Protein AF-A0A3D0RFM0-F1 (afdb_monomer_lite)

Sequence (158 aa):
MREQDFVAGQDFLLAVKKQWTTHMYPALKDQYADAGPEDDVATIAAHMDTNTDYRLFAWFERHLQKMKYSGSYGLAPYHRERQDALVDALLEPLTPDALQLDEQFEQPAYYTSVDIHQHPGGVWSEPVSGLIYERGARTTTPLLNKSHRDLHDRFTDS

Structure (mmCIF, N/CA/C/O backbone):
data_AF-A0A3D0RFM0-F1
#
_entry.id   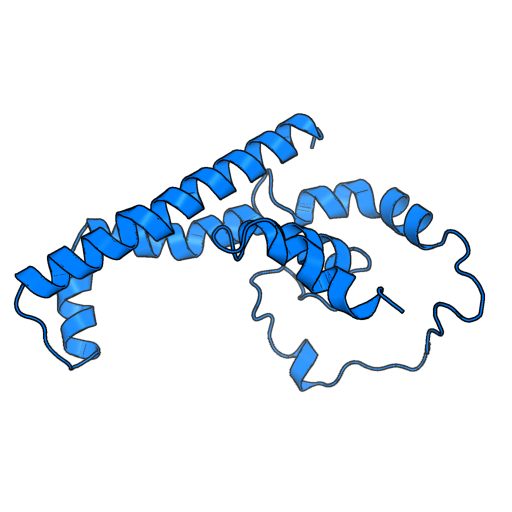AF-A0A3D0RFM0-F1
#
loop_
_atom_site.group_PDB
_atom_site.id
_atom_site.type_symbol
_atom_site.label_atom_id
_atom_site.label_alt_id
_atom_site.label_comp_id
_atom_site.label_asym_id
_atom_site.label_entity_id
_atom_site.label_seq_id
_atom_site.pdbx_PDB_ins_code
_atom_site.Cartn_x
_atom_site.Cartn_y
_atom_site.Cartn_z
_atom_site.occupancy
_atom_site.B_iso_or_equiv
_atom_site.auth_seq_id
_atom_site.auth_comp_id
_atom_site.auth_asym_id
_atom_site.auth_atom_id
_atom_site.pdbx_PDB_model_num
ATOM 1 N N . MET A 1 1 ? -17.634 8.369 4.207 1.00 92.31 1 MET A N 1
ATOM 2 C CA . MET A 1 1 ? -17.592 7.496 3.005 1.00 92.31 1 MET A CA 1
ATOM 3 C C . MET A 1 1 ? -18.639 6.386 3.102 1.00 92.31 1 MET A C 1
ATOM 5 O O . MET A 1 1 ? -18.759 5.799 4.172 1.00 92.31 1 MET A O 1
ATOM 9 N N . ARG A 1 2 ? -19.399 6.065 2.040 1.00 94.88 2 ARG A N 1
ATOM 10 C CA . ARG A 1 2 ? -20.285 4.877 2.054 1.00 94.88 2 ARG A CA 1
ATOM 11 C C . ARG A 1 2 ? -19.463 3.610 1.829 1.00 94.88 2 ARG A C 1
ATOM 13 O O . ARG A 1 2 ? -18.491 3.640 1.079 1.00 94.88 2 ARG A O 1
ATOM 20 N N . GLU A 1 3 ? -19.878 2.496 2.424 1.00 93.88 3 GLU A N 1
ATOM 21 C CA . GLU A 1 3 ? -19.147 1.226 2.314 1.00 93.88 3 GLU A CA 1
ATOM 22 C C . GLU A 1 3 ? -19.014 0.742 0.865 1.00 93.88 3 GLU A C 1
ATOM 24 O O . GLU A 1 3 ? -17.930 0.360 0.439 1.00 93.88 3 GLU A O 1
ATOM 29 N N . GLN A 1 4 ? -20.074 0.857 0.067 1.00 95.38 4 GLN A N 1
ATOM 30 C CA . GLN A 1 4 ? -20.033 0.501 -1.353 1.00 95.38 4 GLN A CA 1
ATOM 31 C C . GLN A 1 4 ? -19.001 1.313 -2.158 1.00 95.38 4 GLN A C 1
ATOM 33 O O . GLN A 1 4 ? -18.348 0.764 -3.040 1.00 95.38 4 GLN A O 1
ATOM 38 N N . ASP A 1 5 ? -18.822 2.602 -1.839 1.00 95.31 5 ASP A N 1
ATOM 39 C CA . ASP A 1 5 ? -17.874 3.465 -2.552 1.00 95.31 5 ASP A CA 1
ATOM 40 C C . ASP A 1 5 ? -16.436 3.083 -2.183 1.00 95.31 5 ASP A C 1
ATOM 42 O O . ASP A 1 5 ? -15.550 3.041 -3.035 1.00 95.31 5 ASP A O 1
ATOM 46 N N . PHE A 1 6 ? -16.218 2.743 -0.909 1.00 94.56 6 PHE A N 1
ATOM 47 C CA . PHE A 1 6 ? -14.952 2.206 -0.431 1.00 94.56 6 PHE A CA 1
ATOM 48 C C . PHE A 1 6 ? -14.598 0.884 -1.116 1.00 94.56 6 PHE A C 1
ATOM 50 O O . PHE A 1 6 ? -13.498 0.752 -1.648 1.00 94.56 6 PHE A O 1
ATOM 57 N N . VAL A 1 7 ? -15.526 -0.080 -1.130 1.00 92.25 7 VAL A N 1
ATOM 58 C CA . VAL A 1 7 ? -15.321 -1.394 -1.758 1.00 92.25 7 VAL A CA 1
ATOM 59 C C . VAL A 1 7 ? -14.989 -1.230 -3.238 1.00 92.25 7 VAL A C 1
ATOM 61 O O . VAL A 1 7 ? -13.956 -1.727 -3.679 1.00 92.25 7 VAL A O 1
ATOM 64 N N . ALA A 1 8 ? -15.778 -0.444 -3.975 1.00 93.69 8 ALA A N 1
ATOM 65 C CA . ALA A 1 8 ? -15.509 -0.165 -5.383 1.00 93.69 8 ALA A CA 1
ATOM 66 C C . ALA A 1 8 ? -14.128 0.485 -5.599 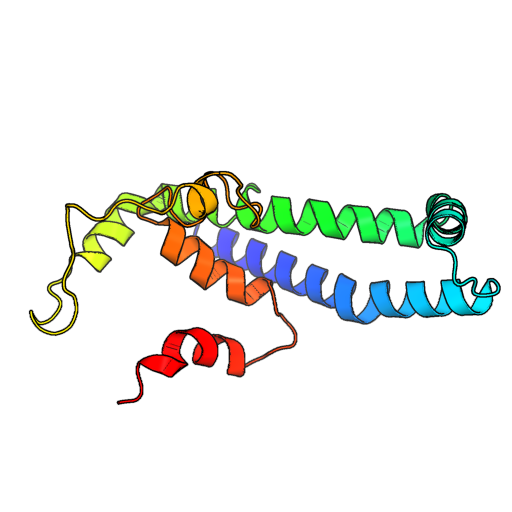1.00 93.69 8 ALA A C 1
ATOM 68 O O . ALA A 1 8 ? -13.405 0.118 -6.526 1.00 93.69 8 ALA A O 1
ATOM 69 N N . GLY A 1 9 ? -13.730 1.419 -4.727 1.00 93.19 9 GLY A N 1
ATOM 70 C CA . GLY A 1 9 ? -12.407 2.043 -4.772 1.00 93.19 9 GLY A CA 1
ATOM 71 C C . GLY A 1 9 ? -11.263 1.053 -4.530 1.00 93.19 9 GLY A C 1
ATOM 72 O O . GLY A 1 9 ? -10.258 1.083 -5.244 1.00 93.19 9 GLY A O 1
ATOM 73 N N . GLN A 1 10 ? -11.412 0.146 -3.562 1.00 91.25 10 GLN A N 1
ATOM 74 C CA . GLN A 1 10 ? -10.410 -0.883 -3.268 1.00 91.25 10 GLN A CA 1
ATOM 75 C C . GLN A 1 10 ? -10.324 -1.941 -4.379 1.00 91.25 10 GLN A C 1
ATOM 77 O O . GLN A 1 10 ? -9.218 -2.340 -4.750 1.00 91.25 10 GLN A O 1
ATOM 82 N N . ASP A 1 11 ? -11.455 -2.341 -4.961 1.00 91.31 11 ASP A N 1
ATOM 83 C CA . ASP A 1 11 ? -11.500 -3.276 -6.091 1.00 91.31 11 ASP A CA 1
ATOM 84 C C . ASP A 1 11 ? -10.835 -2.682 -7.336 1.00 91.31 11 ASP A C 1
ATOM 86 O O . ASP A 1 11 ? -10.038 -3.351 -8.001 1.00 91.31 11 ASP A O 1
ATOM 90 N N . PHE A 1 12 ? -11.086 -1.399 -7.615 1.00 93.06 12 PHE A N 1
ATOM 91 C CA . PHE A 1 12 ? -10.391 -0.668 -8.671 1.00 93.06 12 PHE A CA 1
ATOM 92 C C . PHE A 1 12 ? -8.874 -0.656 -8.439 1.00 93.06 12 PHE A C 1
ATOM 94 O O . PHE A 1 12 ? -8.110 -1.018 -9.335 1.00 93.06 12 PHE A O 1
ATOM 101 N N . LEU A 1 13 ? -8.419 -0.307 -7.230 1.00 91.81 13 LEU A N 1
ATOM 102 C CA . LEU A 1 13 ? -6.990 -0.304 -6.894 1.00 91.81 13 LEU A CA 1
ATOM 103 C C . LEU A 1 13 ? -6.353 -1.686 -7.055 1.00 91.81 13 LEU A C 1
ATOM 105 O O . LEU A 1 13 ? -5.240 -1.794 -7.574 1.00 91.81 13 LEU A O 1
ATOM 109 N N . LEU A 1 14 ? -7.057 -2.745 -6.650 1.00 89.44 14 LEU A N 1
ATOM 110 C CA . LEU A 1 14 ? -6.602 -4.119 -6.824 1.00 89.44 14 LEU A CA 1
ATOM 111 C C . LEU A 1 14 ? -6.473 -4.488 -8.308 1.00 89.44 14 LEU A C 1
ATOM 113 O O . LEU A 1 14 ? -5.472 -5.091 -8.700 1.00 89.44 14 LEU A O 1
ATOM 117 N N . ALA A 1 15 ? -7.453 -4.119 -9.135 1.00 91.38 15 ALA A N 1
ATOM 118 C CA . ALA A 1 15 ? -7.424 -4.367 -10.574 1.00 91.38 15 ALA A CA 1
ATOM 119 C C . ALA A 1 15 ? -6.255 -3.637 -11.254 1.00 91.38 15 ALA A C 1
ATOM 121 O O . ALA A 1 15 ? -5.488 -4.259 -11.993 1.00 91.38 15 ALA A O 1
ATOM 122 N N . VAL A 1 16 ? -6.054 -2.350 -10.945 1.00 92.75 16 VAL A N 1
ATOM 123 C CA . VAL A 1 16 ? -4.927 -1.577 -11.491 1.00 92.75 16 VAL A CA 1
ATOM 124 C C . VAL A 1 16 ? -3.595 -2.150 -11.016 1.00 92.75 16 VAL A C 1
ATOM 126 O O . VAL A 1 16 ? -2.674 -2.291 -11.814 1.00 92.75 16 VAL A O 1
ATOM 129 N N . LYS A 1 17 ? -3.485 -2.562 -9.748 1.00 90.31 17 LYS A N 1
ATOM 130 C CA . LYS A 1 17 ? -2.256 -3.182 -9.245 1.00 90.31 17 LYS A CA 1
ATOM 131 C C . LYS A 1 17 ? -1.942 -4.510 -9.934 1.00 90.31 17 LYS A C 1
ATOM 133 O O . LYS A 1 17 ? -0.774 -4.777 -10.213 1.00 90.31 17 LYS A O 1
ATOM 138 N N . LYS A 1 18 ? -2.957 -5.333 -10.224 1.00 90.00 18 LYS A N 1
ATOM 139 C CA . LYS A 1 18 ? -2.783 -6.552 -11.029 1.00 90.00 18 LYS A CA 1
ATOM 140 C C . LYS A 1 18 ? -2.233 -6.199 -12.409 1.00 90.00 18 LYS A C 1
ATOM 142 O O . LYS A 1 18 ? -1.215 -6.754 -12.796 1.00 90.00 18 LYS A O 1
ATOM 147 N N . GLN A 1 19 ? -2.814 -5.212 -13.092 1.00 91.94 19 GLN A N 1
ATOM 148 C CA . GLN A 1 19 ? -2.302 -4.747 -14.385 1.00 91.94 19 GLN A CA 1
ATOM 149 C C . GLN A 1 19 ? -0.846 -4.259 -14.302 1.00 91.94 19 GLN A C 1
ATOM 151 O O . GLN A 1 19 ? -0.005 -4.669 -15.104 1.00 91.94 19 GLN A O 1
ATOM 156 N N . TRP A 1 20 ? -0.544 -3.426 -13.306 1.00 93.00 20 TRP A N 1
ATOM 157 C CA . TRP A 1 20 ? 0.788 -2.879 -13.052 1.00 93.00 20 TRP A CA 1
ATOM 158 C C . TRP A 1 20 ? 1.831 -3.983 -12.828 1.00 93.00 20 TRP A C 1
ATOM 160 O O . TRP A 1 20 ? 2.902 -3.957 -13.431 1.00 93.00 20 TRP A O 1
ATOM 170 N N . THR A 1 21 ? 1.505 -5.005 -12.029 1.00 89.31 21 THR A N 1
ATOM 171 C CA . THR A 1 21 ? 2.471 -6.055 -11.676 1.00 89.31 21 THR A CA 1
ATOM 172 C C . THR A 1 21 ? 2.576 -7.182 -12.705 1.00 89.31 21 THR A C 1
ATOM 174 O O . THR A 1 21 ? 3.668 -7.717 -12.867 1.00 89.31 21 THR A O 1
ATOM 177 N N . THR A 1 22 ? 1.487 -7.569 -13.384 1.00 90.25 22 THR A N 1
ATOM 178 C CA . THR A 1 22 ? 1.487 -8.744 -14.280 1.00 90.25 22 THR A CA 1
ATOM 179 C C . THR A 1 22 ? 1.621 -8.406 -15.756 1.00 90.25 22 THR A C 1
ATOM 181 O O . THR A 1 22 ? 1.886 -9.310 -16.538 1.00 90.25 22 THR A O 1
ATOM 184 N N . HIS A 1 23 ? 1.420 -7.147 -16.154 1.00 92.94 23 HIS A N 1
ATOM 185 C CA . HIS A 1 23 ? 1.522 -6.740 -17.559 1.00 92.94 23 HIS A CA 1
ATOM 186 C C . HIS A 1 23 ? 2.554 -5.633 -17.749 1.00 92.94 23 HIS A C 1
ATOM 188 O O . HIS A 1 23 ? 3.467 -5.794 -18.551 1.00 92.94 23 HIS A O 1
ATOM 194 N N . MET A 1 24 ? 2.454 -4.539 -16.985 1.00 94.38 24 MET A N 1
ATOM 195 C CA . MET A 1 24 ? 3.365 -3.403 -17.174 1.00 94.38 24 MET A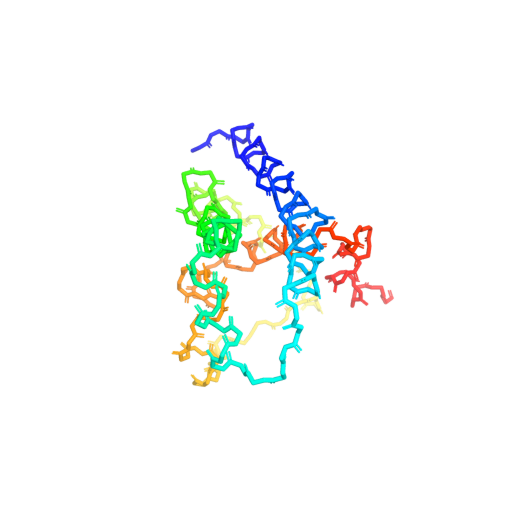 CA 1
ATOM 196 C C . MET A 1 24 ? 4.805 -3.755 -16.794 1.00 94.38 24 MET A C 1
ATOM 198 O O . MET A 1 24 ? 5.718 -3.470 -17.560 1.00 94.38 24 MET A O 1
ATOM 202 N N . TYR A 1 25 ? 5.015 -4.402 -15.641 1.00 92.50 25 TYR A N 1
ATOM 203 C CA . TYR A 1 25 ? 6.364 -4.783 -15.219 1.00 92.50 25 TYR A CA 1
ATOM 204 C C . TYR A 1 25 ? 7.052 -5.764 -16.190 1.00 92.50 25 TYR A C 1
ATOM 206 O O . TYR A 1 25 ? 8.174 -5.472 -16.598 1.00 92.50 25 TYR A O 1
ATOM 214 N N . PRO A 1 26 ? 6.424 -6.879 -16.627 1.00 94.50 26 PRO A N 1
ATOM 215 C CA . PRO A 1 26 ? 7.020 -7.736 -17.653 1.00 94.50 26 PRO A CA 1
ATOM 216 C C . PRO A 1 26 ? 7.316 -7.006 -18.966 1.00 94.50 26 PRO A C 1
ATOM 218 O O . PRO A 1 26 ? 8.424 -7.131 -19.470 1.00 94.50 26 PRO A O 1
ATOM 221 N N . ALA A 1 27 ? 6.395 -6.172 -19.463 1.00 94.19 27 ALA A N 1
ATOM 222 C CA . ALA A 1 27 ? 6.622 -5.413 -20.693 1.00 94.19 27 ALA A CA 1
ATOM 223 C C . ALA A 1 27 ? 7.837 -4.475 -20.588 1.00 94.19 27 ALA A C 1
ATOM 225 O O . ALA A 1 27 ? 8.605 -4.354 -21.538 1.00 94.19 27 ALA A O 1
ATOM 226 N N . LEU A 1 28 ? 8.059 -3.854 -19.424 1.00 92.62 28 LEU A N 1
ATOM 227 C CA . LEU A 1 28 ? 9.259 -3.049 -19.186 1.00 92.62 28 LEU A CA 1
ATOM 228 C C . LEU A 1 28 ? 10.539 -3.875 -19.174 1.00 92.62 28 LEU A C 1
ATOM 230 O O . LEU A 1 28 ? 11.568 -3.402 -19.651 1.00 92.62 28 LEU A O 1
ATOM 234 N N . LYS A 1 29 ? 10.489 -5.099 -18.640 1.00 90.88 29 LYS A N 1
ATOM 235 C CA . LYS A 1 29 ? 11.635 -6.009 -18.696 1.00 90.88 29 LYS A CA 1
ATOM 236 C C . LYS A 1 29 ? 11.971 -6.392 -20.133 1.00 90.88 29 LYS A C 1
ATOM 238 O O . LYS A 1 29 ? 13.150 -6.424 -20.466 1.00 90.88 29 LYS A O 1
ATOM 243 N N . ASP A 1 30 ? 10.959 -6.652 -20.954 1.00 93.31 30 ASP A N 1
ATOM 244 C CA . ASP A 1 30 ? 11.147 -7.003 -22.363 1.00 93.31 30 ASP A CA 1
ATOM 245 C C . ASP A 1 30 ? 11.737 -5.816 -23.140 1.00 93.31 30 ASP A C 1
ATOM 247 O O . ASP A 1 30 ? 12.755 -5.964 -23.808 1.00 93.31 30 ASP A O 1
ATOM 251 N N . GLN A 1 31 ? 11.193 -4.607 -22.950 1.00 89.81 31 GLN A N 1
ATOM 252 C CA . GLN A 1 31 ? 11.746 -3.381 -23.546 1.00 89.81 31 GLN A CA 1
ATOM 253 C C . GLN A 1 31 ? 13.199 -3.134 -23.142 1.00 89.81 31 GLN A C 1
ATOM 255 O O . GLN A 1 31 ? 14.015 -2.735 -23.967 1.00 89.81 31 GLN A O 1
ATOM 260 N N . TYR A 1 32 ? 13.522 -3.364 -21.869 1.00 88.38 32 TYR A N 1
ATOM 261 C CA . TYR A 1 32 ? 14.884 -3.230 -21.377 1.00 88.38 32 TYR A CA 1
ATOM 262 C C . TYR A 1 32 ? 15.828 -4.266 -22.009 1.00 88.38 32 TYR A C 1
ATOM 264 O O . TYR A 1 32 ? 16.940 -3.926 -22.409 1.00 88.38 32 TYR A O 1
ATOM 272 N N . ALA A 1 33 ? 15.379 -5.516 -22.143 1.00 89.25 33 ALA A N 1
ATOM 273 C CA . ALA A 1 33 ? 16.151 -6.576 -22.784 1.00 89.25 33 ALA A CA 1
ATOM 274 C C . ALA A 1 33 ? 16.397 -6.299 -24.280 1.00 89.25 33 ALA A C 1
ATOM 276 O O . ALA A 1 33 ? 17.492 -6.558 -24.777 1.00 89.25 33 ALA A O 1
ATOM 277 N N . ASP A 1 34 ? 15.417 -5.730 -24.984 1.00 88.38 34 ASP A N 1
ATOM 278 C CA . ASP A 1 34 ? 15.539 -5.383 -26.405 1.00 88.38 34 ASP A CA 1
ATOM 279 C C . ASP A 1 34 ? 16.478 -4.190 -26.651 1.00 88.38 34 ASP A C 1
ATOM 281 O O . ASP A 1 34 ? 17.074 -4.071 -27.723 1.00 88.38 34 ASP A O 1
ATOM 285 N N . ALA A 1 35 ? 16.640 -3.311 -25.660 1.00 81.56 35 ALA A N 1
ATOM 286 C CA . ALA A 1 35 ? 17.433 -2.091 -25.784 1.00 81.56 35 ALA A CA 1
ATOM 287 C C . ALA A 1 35 ? 18.949 -2.295 -25.579 1.00 81.56 35 ALA A C 1
ATOM 289 O O . ALA A 1 35 ? 19.707 -1.327 -25.633 1.00 81.56 35 ALA A O 1
ATOM 290 N N . GLY A 1 36 ? 19.394 -3.542 -25.382 1.00 82.25 36 GLY A N 1
ATOM 291 C CA . GLY A 1 36 ? 20.781 -3.879 -25.064 1.00 82.25 36 GLY A CA 1
ATOM 292 C C . GLY A 1 36 ? 21.030 -3.764 -23.558 1.00 82.25 36 GLY A C 1
ATOM 293 O O . GLY A 1 36 ? 21.386 -2.686 -23.090 1.00 82.25 36 GLY A O 1
ATOM 294 N N . PRO A 1 37 ? 20.822 -4.842 -22.784 1.00 77.38 37 PRO A N 1
ATOM 295 C CA . PRO A 1 37 ? 20.857 -4.775 -21.332 1.00 77.38 37 PRO A CA 1
ATOM 296 C C . PRO A 1 37 ? 22.277 -4.502 -20.832 1.00 77.38 37 PRO A C 1
ATOM 298 O O . PRO A 1 37 ? 23.242 -5.139 -21.252 1.00 77.38 37 PRO A O 1
ATOM 301 N N . GLU A 1 38 ? 22.375 -3.575 -19.892 1.00 82.50 38 GLU A N 1
ATOM 302 C CA . GLU A 1 38 ? 23.567 -3.262 -19.116 1.00 82.50 38 GLU A CA 1
ATOM 303 C C . GLU A 1 38 ? 23.417 -3.751 -17.662 1.00 82.50 38 GLU A C 1
ATOM 305 O O . GLU A 1 38 ? 22.315 -4.016 -17.185 1.00 82.50 38 GLU A O 1
ATOM 310 N N . ASP A 1 39 ? 24.520 -3.872 -16.927 1.00 84.19 39 ASP A N 1
ATOM 311 C CA . ASP A 1 39 ? 24.477 -4.279 -15.511 1.00 84.19 39 ASP A CA 1
ATOM 312 C C . ASP A 1 39 ? 24.651 -3.089 -14.549 1.00 84.19 39 ASP A C 1
ATOM 314 O O . ASP A 1 39 ? 24.470 -3.222 -13.336 1.00 84.19 39 ASP A O 1
ATOM 318 N N . ASP A 1 40 ? 24.987 -1.906 -15.072 1.00 90.75 40 ASP A N 1
ATOM 319 C CA . ASP A 1 40 ? 25.192 -0.706 -14.267 1.00 90.75 40 ASP A CA 1
ATOM 320 C C . ASP A 1 40 ? 23.873 0.023 -13.974 1.00 90.75 40 ASP A C 1
ATOM 322 O O . ASP A 1 40 ? 23.204 0.547 -14.864 1.00 90.75 40 ASP A O 1
ATOM 326 N N . VAL A 1 41 ? 23.525 0.120 -12.689 1.00 87.38 41 VAL A N 1
ATOM 327 C CA . VAL A 1 41 ? 22.268 0.727 -12.220 1.00 87.38 41 VAL A CA 1
ATOM 328 C C . VAL A 1 41 ? 22.120 2.183 -12.665 1.00 87.38 41 VAL A C 1
ATOM 330 O O . VAL A 1 41 ? 21.010 2.606 -12.993 1.00 87.38 41 VAL A O 1
ATOM 333 N N . ALA A 1 42 ? 23.205 2.962 -12.672 1.00 89.25 42 ALA A N 1
ATOM 334 C CA . ALA A 1 42 ? 23.136 4.370 -13.056 1.00 89.25 42 ALA A CA 1
ATOM 335 C C . ALA A 1 42 ? 22.807 4.521 -14.546 1.00 89.25 42 ALA A C 1
ATOM 337 O O . ALA A 1 42 ? 21.979 5.358 -14.916 1.00 89.25 42 ALA A O 1
ATOM 338 N N . THR A 1 43 ? 23.393 3.673 -15.385 1.00 85.81 43 THR A N 1
ATOM 339 C CA . THR A 1 43 ? 23.149 3.694 -16.827 1.00 85.81 43 THR A CA 1
ATOM 340 C C . THR A 1 43 ? 21.758 3.164 -17.171 1.00 85.81 43 THR A C 1
ATOM 342 O O . THR A 1 43 ? 21.048 3.791 -17.960 1.00 85.81 43 THR A O 1
ATOM 345 N N . ILE A 1 44 ? 21.289 2.121 -16.475 1.00 87.38 44 ILE A N 1
ATOM 346 C CA . ILE A 1 44 ? 19.892 1.659 -16.549 1.00 87.38 44 ILE A CA 1
ATOM 347 C C . ILE A 1 44 ? 18.929 2.799 -16.227 1.00 87.38 44 ILE A C 1
ATOM 349 O O . ILE A 1 44 ? 17.986 3.048 -16.977 1.00 87.38 44 ILE A O 1
ATOM 353 N N . ALA A 1 45 ? 19.159 3.503 -15.116 1.00 87.31 45 ALA A N 1
ATOM 354 C CA . ALA A 1 45 ? 18.294 4.594 -14.691 1.00 87.31 45 ALA A CA 1
ATOM 355 C C . ALA A 1 45 ? 18.262 5.724 -15.730 1.00 87.31 45 ALA A C 1
ATOM 357 O O . ALA A 1 45 ? 17.179 6.186 -16.081 1.00 87.31 45 ALA A O 1
ATOM 358 N N . ALA A 1 46 ? 19.420 6.129 -16.261 1.00 87.62 46 ALA A N 1
ATOM 359 C CA . ALA A 1 46 ? 19.508 7.168 -17.286 1.00 87.62 46 ALA A CA 1
ATOM 360 C C . ALA A 1 46 ? 18.786 6.775 -18.586 1.00 87.62 46 ALA A C 1
ATOM 362 O O . ALA A 1 46 ? 18.093 7.599 -19.184 1.00 87.62 46 ALA A O 1
ATOM 363 N N . HIS A 1 47 ? 18.906 5.513 -19.004 1.00 84.62 47 HIS A N 1
ATOM 364 C CA . HIS A 1 47 ? 18.215 4.987 -20.178 1.00 84.62 47 HIS A CA 1
ATOM 365 C C . HIS A 1 47 ? 16.694 4.982 -19.962 1.00 84.62 47 HIS A C 1
ATOM 367 O O . HIS A 1 47 ? 15.934 5.554 -20.751 1.00 84.62 47 HIS A O 1
ATOM 373 N N . MET A 1 48 ? 16.246 4.390 -18.855 1.00 86.94 48 MET A N 1
ATOM 374 C CA . MET A 1 48 ? 14.826 4.211 -18.562 1.00 86.94 48 MET A CA 1
ATOM 375 C C . MET A 1 48 ? 14.112 5.523 -18.221 1.00 86.94 48 MET A C 1
ATOM 377 O O . MET A 1 48 ? 12.914 5.624 -18.470 1.00 86.94 48 MET A O 1
ATOM 381 N N . ASP A 1 49 ? 14.807 6.555 -17.731 1.00 87.19 49 AS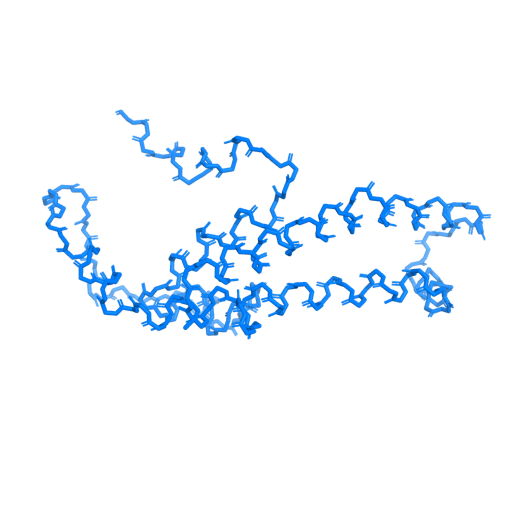P A N 1
ATOM 382 C CA . ASP A 1 49 ? 14.195 7.851 -17.391 1.00 87.19 49 ASP A CA 1
ATOM 383 C C . ASP A 1 49 ? 13.487 8.512 -18.588 1.00 87.19 49 ASP A C 1
ATOM 385 O O . ASP A 1 49 ? 12.466 9.182 -18.431 1.00 87.19 49 ASP A O 1
ATOM 389 N N . THR A 1 50 ? 13.963 8.266 -19.811 1.00 87.94 50 THR A N 1
ATOM 390 C CA . THR A 1 50 ? 13.319 8.778 -21.034 1.00 87.94 50 THR A CA 1
ATOM 391 C C . THR A 1 50 ? 12.178 7.892 -21.550 1.00 87.94 50 THR A C 1
ATOM 393 O O . THR A 1 50 ? 11.363 8.344 -22.361 1.00 87.94 50 THR A O 1
ATOM 396 N N . ASN A 1 51 ? 12.063 6.654 -21.058 1.00 91.62 51 ASN A N 1
ATOM 397 C CA . ASN A 1 51 ? 11.040 5.699 -21.468 1.00 91.62 51 ASN A CA 1
ATOM 398 C C . ASN A 1 51 ? 9.675 6.071 -20.853 1.00 91.62 51 ASN A C 1
ATOM 400 O O . ASN A 1 51 ? 9.499 6.159 -19.635 1.00 91.62 51 ASN A O 1
ATOM 404 N N . THR A 1 52 ? 8.674 6.283 -21.711 1.00 95.00 52 THR A N 1
ATOM 405 C CA . THR A 1 52 ? 7.331 6.705 -21.280 1.00 95.00 52 THR A CA 1
ATOM 406 C C . THR A 1 52 ? 6.623 5.637 -20.443 1.00 95.00 52 THR A C 1
ATOM 408 O O . THR A 1 52 ? 5.992 5.977 -19.438 1.00 95.00 52 THR A O 1
ATOM 411 N N . ASP A 1 53 ? 6.765 4.361 -20.798 1.00 94.25 53 ASP A N 1
ATOM 412 C CA . ASP A 1 53 ? 6.150 3.250 -20.070 1.00 94.25 53 ASP A CA 1
ATOM 413 C C . ASP A 1 53 ? 6.781 3.095 -18.685 1.00 94.25 53 ASP A C 1
ATOM 415 O O . ASP A 1 53 ? 6.072 2.860 -17.703 1.00 94.25 53 ASP A O 1
ATOM 419 N N . TYR A 1 54 ? 8.098 3.307 -18.576 1.00 93.88 54 TYR A N 1
ATOM 420 C CA . TYR A 1 54 ? 8.795 3.291 -17.290 1.00 93.88 54 TYR A CA 1
ATOM 421 C C . TYR A 1 54 ? 8.303 4.416 -16.382 1.00 93.88 54 TYR A C 1
ATOM 423 O O . TYR A 1 54 ? 7.951 4.185 -15.224 1.00 93.88 54 TYR A O 1
ATOM 431 N N . ARG A 1 55 ? 8.200 5.637 -16.917 1.00 94.31 55 ARG A N 1
ATOM 432 C CA . ARG A 1 55 ? 7.675 6.785 -16.166 1.00 94.31 55 ARG A CA 1
ATOM 433 C C . ARG A 1 55 ? 6.240 6.552 -15.705 1.00 94.31 55 ARG A C 1
ATOM 435 O O . ARG A 1 55 ? 5.902 6.904 -14.574 1.00 94.31 55 ARG A O 1
ATOM 442 N N . LEU A 1 56 ? 5.401 5.943 -16.545 1.00 94.94 56 LEU A N 1
ATOM 443 C CA . LEU A 1 56 ? 4.034 5.580 -16.177 1.00 94.94 56 LEU A CA 1
ATOM 444 C C . LEU A 1 56 ? 4.012 4.502 -15.081 1.00 94.94 56 LEU A C 1
ATOM 446 O O . LEU A 1 56 ? 3.260 4.622 -14.114 1.00 94.94 56 LEU A O 1
ATOM 450 N N . PHE A 1 57 ? 4.858 3.477 -15.191 1.00 94.38 57 PHE A N 1
ATOM 451 C CA . PHE A 1 57 ? 5.005 2.431 -14.179 1.00 94.38 57 PHE A CA 1
ATOM 452 C C . PHE A 1 57 ? 5.455 2.984 -12.822 1.00 94.38 57 PHE A C 1
ATOM 454 O O . PHE A 1 57 ? 4.813 2.690 -11.811 1.00 94.38 57 PHE A O 1
ATOM 461 N N . ALA A 1 58 ? 6.497 3.818 -12.794 1.00 92.75 58 ALA A N 1
ATOM 462 C CA . ALA A 1 58 ? 7.001 4.461 -11.579 1.00 92.75 58 ALA A CA 1
ATOM 463 C C . ALA A 1 58 ? 5.966 5.431 -10.982 1.00 92.75 58 ALA A C 1
ATOM 465 O O . ALA A 1 58 ? 5.792 5.524 -9.762 1.00 92.75 58 ALA A O 1
ATOM 466 N N . TRP A 1 59 ? 5.209 6.127 -11.839 1.00 94.25 59 TRP A N 1
ATOM 467 C CA . TRP A 1 59 ? 4.084 6.938 -11.389 1.00 94.25 59 TRP A CA 1
ATOM 468 C C . TRP A 1 59 ? 3.041 6.073 -10.675 1.00 94.25 59 TRP A C 1
ATOM 470 O O . TRP A 1 59 ? 2.640 6.416 -9.559 1.00 94.25 59 TRP A O 1
ATOM 480 N N . PHE A 1 60 ? 2.637 4.941 -11.258 1.00 94.00 60 PHE A N 1
ATOM 481 C CA . PHE A 1 60 ? 1.693 4.027 -10.614 1.00 94.00 60 PHE A CA 1
ATOM 482 C C . PHE A 1 60 ? 2.233 3.459 -9.304 1.00 94.00 60 PHE A C 1
ATOM 484 O O . PHE A 1 60 ? 1.486 3.434 -8.329 1.00 94.00 60 PHE A O 1
ATOM 491 N N . GLU A 1 61 ? 3.510 3.081 -9.236 1.00 89.56 61 GLU A N 1
ATOM 492 C CA . GLU A 1 61 ? 4.127 2.543 -8.018 1.00 89.56 61 GLU A CA 1
ATOM 493 C C . GLU A 1 61 ? 3.884 3.458 -6.809 1.00 89.56 61 GLU A C 1
ATOM 495 O O . GLU A 1 61 ? 3.356 3.029 -5.778 1.00 89.56 61 GLU A O 1
ATOM 500 N N . ARG A 1 62 ? 4.168 4.756 -6.962 1.00 89.75 62 ARG A N 1
ATOM 501 C CA . ARG A 1 62 ? 3.945 5.741 -5.899 1.00 89.75 62 ARG A CA 1
ATOM 502 C C . ARG A 1 62 ? 2.465 6.054 -5.683 1.00 89.75 62 ARG A C 1
ATOM 504 O O . ARG A 1 62 ? 2.013 6.174 -4.542 1.00 89.75 62 ARG A O 1
ATOM 511 N N . HIS A 1 63 ? 1.706 6.271 -6.753 1.00 92.44 63 HIS A N 1
ATOM 512 C CA . HIS A 1 63 ? 0.349 6.810 -6.632 1.00 92.44 63 HIS A CA 1
ATOM 513 C C . HIS A 1 63 ? -0.673 5.750 -6.220 1.00 92.44 63 HIS A C 1
ATOM 515 O O . HIS A 1 63 ? -1.604 6.088 -5.492 1.00 92.44 63 HIS A O 1
ATOM 521 N N . LEU A 1 64 ? -0.478 4.476 -6.576 1.00 91.56 64 LEU A N 1
ATOM 522 C CA . LEU A 1 64 ? -1.310 3.376 -6.081 1.00 91.56 64 LEU A CA 1
ATOM 523 C C . LEU A 1 64 ? -1.181 3.213 -4.567 1.00 91.56 64 LEU A C 1
ATOM 525 O O . LEU A 1 64 ? -2.195 3.049 -3.894 1.00 91.56 64 LEU A O 1
ATOM 529 N N . GLN A 1 65 ? 0.028 3.330 -4.012 1.00 88.56 65 GLN A N 1
ATOM 530 C CA . GLN A 1 65 ? 0.235 3.253 -2.562 1.00 88.56 65 GLN A CA 1
ATOM 531 C C . GLN A 1 65 ? -0.418 4.436 -1.833 1.00 88.56 65 GLN A C 1
ATOM 533 O O . GLN A 1 65 ? -1.153 4.239 -0.863 1.00 88.56 65 GLN A O 1
ATOM 538 N N . LYS A 1 66 ? -0.260 5.659 -2.359 1.00 91.19 66 LYS A N 1
ATOM 539 C CA . LYS A 1 66 ? -0.944 6.846 -1.820 1.00 91.19 66 LYS A CA 1
ATOM 540 C C . LYS A 1 66 ? -2.465 6.731 -1.889 1.00 91.19 66 LYS A C 1
ATOM 542 O O . LYS A 1 66 ? -3.133 7.077 -0.921 1.00 91.19 66 LYS A O 1
ATOM 547 N N . MET A 1 67 ? -3.017 6.262 -3.010 1.00 92.69 67 MET A N 1
ATOM 548 C CA . MET A 1 67 ? -4.461 6.062 -3.154 1.00 92.69 67 MET A CA 1
ATOM 549 C C . MET A 1 67 ? -4.973 4.978 -2.201 1.00 92.69 67 MET A C 1
ATOM 551 O O . MET A 1 67 ? -6.017 5.173 -1.582 1.00 92.69 67 MET A O 1
ATOM 555 N N . LYS A 1 68 ? -4.214 3.886 -2.034 1.00 91.75 68 LYS A N 1
ATOM 556 C CA . LYS A 1 68 ? -4.525 2.791 -1.110 1.00 91.75 68 LYS A CA 1
ATOM 557 C C . LYS A 1 68 ? -4.657 3.283 0.327 1.00 91.75 68 LYS A C 1
ATOM 559 O O . LYS A 1 68 ? -5.674 3.005 0.950 1.00 91.75 68 LYS A O 1
ATOM 564 N N . TYR A 1 69 ? -3.673 4.008 0.856 1.00 92.00 69 TYR A N 1
ATOM 565 C CA . TYR A 1 69 ? -3.706 4.419 2.264 1.00 92.00 69 TYR A CA 1
ATOM 566 C C . TYR A 1 69 ? -4.470 5.720 2.498 1.00 92.00 69 TYR A C 1
ATOM 568 O O . TYR A 1 69 ? -5.338 5.759 3.365 1.00 92.00 69 TYR A O 1
ATOM 576 N N . SER A 1 70 ? -4.189 6.760 1.714 1.00 92.06 70 SER A N 1
ATOM 577 C CA . SER A 1 70 ? -4.570 8.143 2.040 1.00 92.06 70 SER A CA 1
ATOM 578 C C . SER A 1 70 ? -5.501 8.796 1.017 1.00 92.06 70 SER A C 1
ATOM 580 O O . SER A 1 70 ? -5.854 9.962 1.177 1.00 92.06 70 SER A O 1
ATOM 582 N N . GLY A 1 71 ? -5.869 8.094 -0.058 1.00 92.19 71 GLY A N 1
ATOM 583 C CA . GLY A 1 71 ? -6.790 8.611 -1.071 1.00 92.19 71 GLY A CA 1
ATOM 584 C C . GLY A 1 71 ? -8.213 8.798 -0.538 1.00 92.19 71 GLY A C 1
ATOM 585 O O . GLY A 1 71 ? -8.551 8.327 0.543 1.00 92.19 71 GLY A O 1
ATOM 586 N N . SER A 1 72 ? -9.086 9.427 -1.329 1.00 92.62 72 SER A N 1
ATOM 587 C CA . SER A 1 72 ? -10.491 9.666 -0.952 1.00 92.62 72 SER A CA 1
ATOM 588 C C . SER A 1 72 ? -11.286 8.393 -0.655 1.00 92.62 72 SER A C 1
ATOM 590 O O . SER A 1 72 ? -12.253 8.462 0.088 1.00 92.62 72 SER A O 1
ATOM 592 N N . TYR A 1 73 ? -10.868 7.249 -1.207 1.00 93.75 73 TYR A N 1
ATOM 593 C CA . TYR A 1 73 ? -11.402 5.910 -0.913 1.00 93.75 73 TYR A CA 1
ATOM 594 C C . TYR A 1 73 ? -10.362 5.015 -0.218 1.00 93.75 73 TYR A C 1
ATOM 596 O O . TYR A 1 73 ? -10.407 3.789 -0.316 1.00 93.75 73 TYR A O 1
ATOM 604 N N . GLY A 1 74 ? -9.368 5.640 0.413 1.00 93.56 74 GLY A N 1
ATOM 605 C CA . GLY A 1 74 ? -8.241 4.979 1.050 1.00 93.56 74 GLY A CA 1
ATOM 606 C C . GLY A 1 74 ? -8.606 4.339 2.386 1.00 93.56 74 GLY A C 1
ATOM 607 O O . GLY A 1 74 ? -9.621 4.655 3.010 1.00 93.56 74 GLY A O 1
ATOM 608 N N . LEU A 1 75 ? -7.735 3.443 2.840 1.00 93.81 75 LEU A N 1
ATOM 609 C CA . LEU A 1 75 ? -7.900 2.690 4.077 1.00 93.81 75 LEU A CA 1
ATOM 610 C C . LEU A 1 75 ? -7.926 3.609 5.301 1.00 93.81 75 LEU A C 1
ATOM 612 O O . LEU A 1 75 ? -8.811 3.460 6.137 1.00 93.81 75 LEU A O 1
ATOM 616 N N . ALA A 1 76 ? -7.005 4.567 5.406 1.00 93.38 76 ALA A N 1
ATOM 617 C CA . ALA A 1 76 ? -6.914 5.432 6.578 1.00 93.38 76 ALA A CA 1
ATOM 618 C C . ALA A 1 76 ? -8.191 6.264 6.804 1.00 93.38 76 ALA A C 1
ATOM 620 O O . ALA A 1 76 ? -8.776 6.139 7.880 1.00 93.38 76 ALA A O 1
ATOM 621 N N . PRO A 1 77 ? -8.701 7.056 5.833 1.00 94.50 77 PRO A N 1
ATOM 622 C CA . PRO A 1 77 ? -9.943 7.797 6.049 1.00 94.50 77 PRO A CA 1
ATOM 623 C C . PRO A 1 77 ? -11.144 6.875 6.294 1.00 94.50 77 PRO A C 1
ATOM 625 O O . PRO A 1 77 ? -11.967 7.184 7.149 1.00 94.50 77 PRO A O 1
ATOM 628 N N . TYR A 1 78 ? -11.228 5.721 5.619 1.00 95.25 78 TYR A N 1
ATOM 629 C CA . TYR A 1 78 ? -12.329 4.775 5.828 1.00 95.25 78 TYR A CA 1
ATOM 630 C C . TYR A 1 78 ? -12.412 4.249 7.270 1.00 95.25 78 TYR A C 1
ATOM 632 O O . TYR A 1 78 ? -13.504 4.227 7.845 1.00 95.25 78 TYR A O 1
ATOM 640 N N . HIS A 1 79 ? -11.277 3.825 7.842 1.00 94.44 79 HIS A N 1
ATOM 641 C CA . HIS A 1 79 ? -11.235 3.265 9.197 1.00 94.44 79 HIS A CA 1
ATOM 642 C C . HIS A 1 79 ? -11.341 4.356 10.264 1.00 94.44 79 HIS A C 1
ATOM 644 O O . HIS A 1 79 ? -12.052 4.160 11.241 1.00 94.44 79 HIS A O 1
ATOM 650 N N . ARG A 1 80 ? -10.718 5.526 10.059 1.00 94.19 80 ARG A N 1
ATOM 651 C CA . ARG A 1 80 ? -10.817 6.658 10.999 1.00 94.19 80 ARG A CA 1
ATOM 652 C C . ARG A 1 80 ? -12.246 7.169 11.154 1.00 94.19 80 ARG A C 1
ATOM 654 O O . ARG A 1 80 ? -1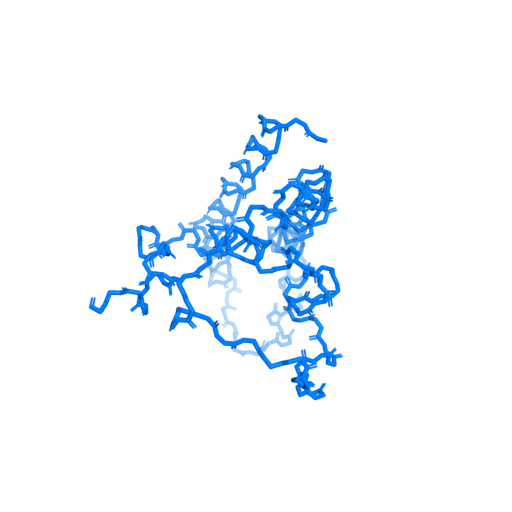2.677 7.415 12.270 1.00 94.19 80 ARG A O 1
ATOM 661 N N . GLU A 1 81 ? -13.013 7.254 10.064 1.00 95.75 81 GLU A N 1
ATOM 662 C CA . GLU A 1 81 ? -14.446 7.600 10.121 1.00 95.75 81 GLU A CA 1
ATOM 663 C C . GLU A 1 81 ? -15.284 6.617 10.961 1.00 95.75 81 GLU A C 1
ATOM 665 O O . GLU A 1 81 ? -16.406 6.940 11.340 1.00 95.75 81 GLU A O 1
ATOM 670 N N . ARG A 1 82 ? -14.778 5.401 11.194 1.00 94.88 82 ARG A N 1
ATOM 671 C CA . ARG A 1 82 ? -15.470 4.300 11.882 1.00 94.88 82 ARG A CA 1
ATOM 672 C C . ARG A 1 82 ? -14.767 3.887 13.169 1.00 94.88 82 ARG A C 1
ATOM 674 O O . ARG A 1 82 ? -15.096 2.834 13.707 1.00 94.88 82 ARG A O 1
ATOM 681 N N . GLN A 1 83 ? -13.793 4.673 13.626 1.00 94.81 83 GLN A N 1
ATOM 682 C CA . GLN A 1 83 ? -12.899 4.275 14.704 1.00 94.81 83 GLN A CA 1
ATOM 683 C C . GLN A 1 83 ? -13.672 3.856 15.949 1.00 94.81 83 GLN A C 1
ATOM 685 O O . GLN A 1 83 ? -13.411 2.773 16.449 1.00 94.81 83 GLN A O 1
ATOM 690 N N . ASP A 1 84 ? -14.637 4.659 16.394 1.00 94.44 84 ASP A N 1
ATOM 691 C CA . ASP A 1 84 ? -15.372 4.395 17.634 1.00 94.44 84 ASP A CA 1
ATOM 692 C C . ASP A 1 84 ? -16.059 3.023 17.592 1.00 94.44 84 ASP A C 1
ATOM 694 O O . ASP A 1 84 ? -15.778 2.163 18.417 1.00 94.44 84 ASP A O 1
ATOM 698 N N . ALA A 1 85 ? -16.844 2.751 16.544 1.00 93.44 85 ALA A N 1
ATOM 699 C CA . ALA A 1 85 ? -17.525 1.465 16.382 1.00 93.44 85 ALA A CA 1
ATOM 700 C C . ALA A 1 85 ? -16.558 0.276 16.216 1.00 93.44 85 ALA A C 1
ATOM 702 O O . ALA A 1 85 ? -16.859 -0.833 16.651 1.00 93.44 85 ALA A O 1
ATOM 703 N N . LEU A 1 86 ? -15.411 0.485 15.559 1.00 92.31 86 LEU A N 1
ATOM 704 C CA . LEU A 1 86 ? -14.391 -0.554 15.393 1.00 92.31 86 LEU A CA 1
ATOM 705 C C . LEU A 1 86 ? -13.671 -0.854 16.710 1.00 92.31 86 LEU A C 1
ATOM 707 O O . LEU A 1 86 ? -13.402 -2.014 16.997 1.00 92.31 86 LEU A O 1
ATOM 711 N N . VAL A 1 87 ? -13.362 0.175 17.498 1.00 90.12 87 VAL A N 1
ATOM 712 C CA . VAL A 1 87 ? -12.728 0.038 18.812 1.00 90.12 87 VAL A CA 1
ATOM 713 C C . VAL A 1 87 ? -13.693 -0.613 19.796 1.00 90.12 87 VAL A C 1
ATOM 715 O O . VAL A 1 87 ? -13.294 -1.562 20.461 1.00 90.12 87 VAL A O 1
ATOM 718 N N . ASP A 1 88 ? -14.960 -0.199 19.827 1.00 90.06 88 ASP A N 1
ATOM 719 C CA . ASP A 1 88 ? -15.985 -0.826 20.671 1.00 90.06 88 ASP A CA 1
ATOM 720 C C . ASP A 1 88 ? -16.104 -2.332 20.382 1.00 90.06 88 ASP A C 1
ATOM 722 O O . ASP A 1 88 ? -16.125 -3.142 21.304 1.00 90.06 88 ASP A O 1
ATOM 726 N N . ALA A 1 89 ? -16.087 -2.728 19.103 1.00 87.12 89 ALA A N 1
ATOM 727 C CA . ALA A 1 89 ? -16.116 -4.137 18.709 1.00 87.12 89 ALA A CA 1
ATOM 728 C C . ALA A 1 89 ? -14.852 -4.921 19.119 1.00 87.12 89 ALA A C 1
ATOM 730 O O . ALA A 1 89 ? -14.929 -6.129 19.332 1.00 87.12 89 ALA A O 1
ATOM 731 N N . LEU A 1 90 ? -13.692 -4.260 19.224 1.00 80.69 90 LEU A N 1
ATOM 732 C CA . LEU A 1 90 ? -12.442 -4.869 19.703 1.00 80.69 90 LEU A CA 1
ATOM 733 C C . LEU A 1 90 ? -12.397 -5.009 21.231 1.00 80.69 90 LEU A C 1
ATOM 735 O O . LEU A 1 90 ? -11.606 -5.800 21.740 1.00 80.69 90 LEU A O 1
ATOM 739 N N . LEU A 1 91 ? -13.218 -4.241 21.951 1.00 78.62 91 LEU A N 1
ATOM 740 C CA . LEU A 1 91 ? -13.335 -4.280 23.410 1.00 78.62 91 LEU A CA 1
ATOM 741 C C . LEU A 1 91 ? -14.347 -5.323 23.905 1.00 78.62 91 LEU A C 1
ATOM 743 O O . LEU A 1 91 ? -14.476 -5.506 25.117 1.00 78.62 91 LEU A O 1
ATOM 747 N N . GLU A 1 92 ? -15.046 -6.016 22.998 1.00 78.25 92 GLU A N 1
ATOM 748 C CA . GLU A 1 92 ? -15.857 -7.183 23.352 1.00 78.25 92 GLU A CA 1
ATOM 749 C C . GLU A 1 92 ? -14.993 -8.188 24.137 1.00 78.25 92 GLU A C 1
ATOM 751 O O . GLU A 1 92 ? -13.867 -8.475 23.716 1.00 78.25 92 GLU A O 1
ATOM 756 N N . PRO A 1 93 ? -15.463 -8.709 25.288 1.00 68.00 93 PRO A N 1
ATOM 757 C CA . PRO A 1 93 ? -14.600 -9.423 26.218 1.00 68.00 93 PRO A CA 1
ATOM 758 C C . PRO A 1 93 ? -13.931 -10.631 25.561 1.00 68.00 93 PRO A C 1
ATOM 760 O O . PRO A 1 93 ? -14.574 -11.640 25.263 1.00 68.00 93 PRO A O 1
ATOM 763 N N . LEU A 1 94 ? -12.613 -10.554 25.392 1.00 70.62 94 LEU A N 1
ATOM 764 C CA . LEU A 1 94 ? -11.798 -11.735 25.158 1.00 70.62 94 LEU A CA 1
ATOM 765 C C . LEU A 1 94 ? -11.788 -12.575 26.440 1.00 70.62 94 LEU A C 1
ATOM 767 O O . LEU A 1 94 ? -11.887 -12.048 27.552 1.00 70.62 94 LEU A O 1
ATOM 771 N N . THR A 1 95 ? -11.662 -13.897 26.313 1.00 72.75 95 THR A N 1
ATOM 772 C CA . THR A 1 95 ? -11.399 -14.727 27.495 1.00 72.75 95 THR A CA 1
ATOM 773 C C . THR A 1 95 ? -10.114 -14.225 28.169 1.00 72.75 95 THR A C 1
ATOM 775 O O . THR A 1 95 ? -9.173 -13.912 27.440 1.00 72.75 95 THR A O 1
ATOM 778 N N . PRO A 1 96 ? -10.021 -14.163 29.511 1.00 67.12 96 PRO A N 1
ATOM 779 C CA . PRO A 1 96 ? -8.852 -13.607 30.209 1.00 67.12 96 PRO A CA 1
ATOM 780 C C . PRO A 1 96 ? -7.497 -14.202 29.789 1.00 67.12 96 PRO A C 1
ATOM 782 O O . PRO A 1 96 ? -6.473 -13.534 29.887 1.00 67.12 96 PRO A O 1
ATOM 785 N N . ASP A 1 97 ? -7.498 -15.436 29.280 1.00 76.62 97 ASP A N 1
ATOM 786 C CA . ASP A 1 97 ? -6.302 -16.137 28.807 1.00 76.62 97 ASP A CA 1
ATOM 787 C C . ASP A 1 97 ? -5.955 -15.859 27.327 1.00 76.62 97 ASP A C 1
ATOM 789 O O . ASP A 1 97 ? -4.911 -16.298 26.853 1.00 76.62 97 ASP A O 1
ATOM 793 N N . ALA A 1 98 ? -6.807 -15.149 26.577 1.00 77.12 98 ALA A N 1
ATOM 794 C CA . ALA A 1 98 ? -6.622 -14.912 25.139 1.00 77.12 98 ALA A CA 1
ATOM 795 C C . ALA A 1 98 ? -5.781 -13.667 24.817 1.00 77.12 98 ALA A C 1
ATOM 797 O O . ALA A 1 98 ? -5.171 -13.612 23.750 1.00 77.12 98 ALA A O 1
ATOM 798 N N . LEU A 1 99 ? -5.741 -12.669 25.707 1.00 79.25 99 LEU A N 1
ATOM 799 C CA . LEU A 1 99 ? -4.948 -11.455 25.516 1.00 79.25 99 LEU A CA 1
ATOM 800 C C . LEU A 1 99 ? -4.558 -10.846 26.864 1.00 79.25 99 LEU A C 1
ATOM 802 O O . LEU A 1 99 ? -5.418 -10.486 27.663 1.00 79.25 99 LEU A O 1
ATOM 806 N N . GLN A 1 100 ? -3.256 -10.674 27.080 1.00 80.50 100 GLN A N 1
ATOM 807 C CA . GLN A 1 100 ? -2.714 -9.907 28.198 1.00 80.50 100 GLN A CA 1
ATOM 808 C C . GLN A 1 100 ? -2.057 -8.648 27.640 1.00 80.50 100 GLN A C 1
ATOM 810 O O . GLN A 1 100 ? -1.082 -8.730 26.895 1.00 80.50 100 GLN A O 1
ATOM 815 N N . LEU A 1 101 ? -2.624 -7.489 27.969 1.00 81.25 101 LEU A N 1
ATOM 816 C CA . LEU A 1 101 ? -2.055 -6.193 27.613 1.00 81.25 101 LEU A CA 1
ATOM 817 C C . LEU A 1 101 ? -1.119 -5.727 28.728 1.00 81.25 101 LEU A C 1
ATOM 819 O O . LEU A 1 101 ? -1.463 -5.812 29.906 1.00 81.25 101 LEU A O 1
ATOM 823 N N . ASP A 1 102 ? 0.046 -5.215 28.345 1.00 88.25 102 ASP A N 1
ATOM 824 C CA . ASP A 1 102 ? 0.962 -4.519 29.242 1.00 88.25 102 ASP A CA 1
ATOM 825 C C . ASP A 1 102 ? 0.829 -3.010 29.003 1.00 88.25 102 ASP A C 1
ATOM 827 O O . ASP A 1 102 ? 1.261 -2.493 27.973 1.00 88.25 102 ASP A O 1
ATOM 831 N N . GLU A 1 103 ? 0.211 -2.299 29.947 1.00 86.56 103 GLU A N 1
ATOM 832 C CA . GLU A 1 103 ? 0.038 -0.840 29.877 1.00 86.56 103 GLU A CA 1
ATOM 833 C C . GLU A 1 103 ? 1.372 -0.077 29.946 1.00 86.56 103 GLU A C 1
ATOM 835 O O . GLU A 1 103 ? 1.421 1.107 29.615 1.00 86.56 103 GLU A O 1
ATOM 840 N N . GLN A 1 104 ? 2.453 -0.740 30.369 1.00 93.00 104 GLN A N 1
ATOM 841 C CA . GLN A 1 104 ? 3.799 -0.174 30.449 1.00 93.00 104 GLN A CA 1
ATOM 842 C C . GLN A 1 104 ? 4.636 -0.479 29.203 1.00 93.00 104 GLN A C 1
ATOM 844 O O . GLN A 1 104 ? 5.801 -0.079 29.135 1.00 93.00 104 GLN A O 1
ATOM 849 N N . PHE A 1 105 ? 4.071 -1.180 28.217 1.00 89.94 105 PHE A N 1
ATOM 850 C CA . PHE A 1 105 ? 4.784 -1.507 26.995 1.00 89.94 105 PHE A CA 1
ATOM 851 C C . PHE A 1 105 ? 5.110 -0.244 26.187 1.00 89.94 105 PHE A C 1
ATOM 853 O O . PHE A 1 105 ? 4.226 0.464 25.701 1.00 89.94 105 PHE A O 1
ATOM 860 N N . GLU A 1 106 ? 6.402 -0.010 25.974 1.00 90.94 106 GLU A N 1
ATOM 861 C CA . GLU A 1 106 ? 6.903 1.030 25.083 1.00 90.94 106 GLU A CA 1
ATOM 862 C C . GLU A 1 106 ? 7.454 0.416 23.793 1.00 90.94 106 GLU A C 1
ATOM 864 O O . GLU A 1 106 ? 8.253 -0.524 23.806 1.00 90.94 106 GLU A O 1
ATOM 869 N N . GLN A 1 107 ? 7.056 0.981 22.651 1.00 88.88 107 GLN A N 1
ATOM 870 C CA . GLN A 1 107 ? 7.584 0.555 21.359 1.00 88.88 107 GLN A CA 1
ATOM 871 C C . GLN A 1 107 ? 9.084 0.882 21.252 1.00 88.88 107 GLN A C 1
ATOM 873 O O . GLN A 1 107 ? 9.488 2.004 21.577 1.00 88.88 107 GLN A O 1
ATOM 878 N N . PRO A 1 108 ? 9.925 -0.026 20.719 1.00 91.12 108 PRO A N 1
ATOM 879 C CA . PRO A 1 108 ? 11.335 0.270 20.492 1.00 91.12 108 PRO A CA 1
ATOM 880 C C . PRO A 1 108 ? 11.531 1.506 19.602 1.00 91.12 108 PRO A C 1
ATOM 882 O O . PRO A 1 108 ? 10.861 1.649 18.580 1.00 91.12 108 PRO A O 1
ATOM 885 N N . ALA A 1 109 ? 12.514 2.355 19.918 1.00 90.81 109 ALA A N 1
ATOM 886 C CA . ALA A 1 109 ? 12.753 3.607 19.186 1.00 90.81 109 ALA A CA 1
ATOM 887 C C . ALA A 1 109 ? 12.946 3.412 17.669 1.00 90.81 109 ALA A C 1
ATOM 889 O O . ALA A 1 109 ? 12.501 4.228 16.866 1.00 90.81 109 ALA A O 1
ATOM 890 N N . TYR A 1 110 ? 13.579 2.309 17.252 1.00 88.62 110 TYR A N 1
ATOM 891 C CA . TYR A 1 110 ? 13.756 2.014 15.829 1.00 88.62 110 TYR A CA 1
ATOM 892 C C . TYR A 1 110 ? 12.417 1.772 15.118 1.00 88.62 110 TYR A C 1
ATOM 894 O O . TYR A 1 110 ? 12.274 2.147 13.957 1.00 88.62 110 TYR A O 1
ATOM 902 N N . TYR A 1 111 ? 11.434 1.189 15.810 1.00 86.06 111 TYR A N 1
ATOM 903 C CA . TYR A 1 111 ? 10.137 0.827 15.245 1.00 86.06 111 TYR A CA 1
ATOM 904 C C . TYR A 1 111 ? 9.254 2.055 14.988 1.00 86.06 111 TYR A C 1
ATOM 906 O O . TYR A 1 111 ? 8.483 2.077 14.031 1.00 86.06 111 TYR A O 1
ATOM 914 N N . THR A 1 112 ? 9.410 3.105 15.797 1.00 88.81 112 THR A N 1
ATOM 915 C CA . THR A 1 112 ? 8.643 4.355 15.674 1.00 88.81 112 THR A CA 1
ATOM 916 C C . THR A 1 112 ? 9.356 5.442 14.868 1.00 88.81 112 THR A C 1
ATOM 918 O O . THR A 1 112 ? 8.731 6.421 14.467 1.00 88.81 112 THR A O 1
ATOM 921 N N . SER A 1 113 ? 10.652 5.267 14.587 1.00 86.06 113 SER A N 1
ATOM 922 C CA . SER A 1 113 ? 11.488 6.288 13.938 1.00 86.06 113 SER A CA 1
ATOM 923 C C . SER A 1 113 ? 11.157 6.571 12.467 1.00 86.06 113 SER A C 1
ATOM 925 O O . SER A 1 113 ? 11.370 7.693 12.007 1.00 86.06 113 SER A O 1
ATOM 927 N N . VAL A 1 114 ? 10.654 5.582 11.717 1.00 78.50 114 VAL A N 1
ATOM 928 C CA . VAL A 1 114 ? 10.357 5.707 10.281 1.00 78.50 114 VAL A CA 1
ATOM 929 C C . VAL A 1 114 ? 9.088 4.931 9.935 1.00 78.50 114 VAL A C 1
ATOM 931 O O . VAL A 1 114 ? 8.991 3.734 10.197 1.00 78.50 114 VAL A O 1
ATOM 934 N N . ASP A 1 115 ? 8.135 5.586 9.267 1.00 73.44 115 ASP A N 1
ATOM 935 C CA . ASP A 1 115 ? 7.027 4.884 8.615 1.00 73.44 115 ASP A CA 1
ATOM 936 C C . ASP A 1 115 ? 7.482 4.318 7.263 1.00 73.44 115 ASP A C 1
ATOM 938 O O . ASP A 1 115 ? 7.627 5.037 6.273 1.00 73.44 115 ASP A O 1
ATOM 942 N N . ILE A 1 116 ? 7.696 3.005 7.221 1.00 69.38 116 ILE A N 1
ATOM 943 C CA . ILE A 1 116 ? 8.094 2.282 6.006 1.00 69.38 116 ILE A CA 1
ATOM 944 C C . ILE A 1 116 ? 6.901 1.796 5.163 1.00 69.38 116 ILE A C 1
ATOM 946 O O . ILE A 1 116 ? 7.105 1.261 4.076 1.00 69.38 116 ILE A O 1
ATOM 950 N N . HIS A 1 117 ? 5.656 1.971 5.628 1.00 67.62 117 HIS A N 1
ATOM 951 C CA . HIS A 1 117 ? 4.468 1.392 4.989 1.00 67.62 117 HIS A CA 1
ATOM 952 C C . HIS A 1 117 ? 3.646 2.393 4.166 1.00 67.62 117 HIS A C 1
ATOM 954 O O . HIS A 1 117 ? 2.647 1.991 3.573 1.00 67.62 117 HIS A O 1
ATOM 960 N N . GLN A 1 118 ? 4.036 3.674 4.097 1.00 76.62 118 GLN A N 1
ATOM 961 C CA . GLN A 1 118 ? 3.169 4.763 3.608 1.00 76.62 118 GLN A CA 1
ATOM 962 C C . GLN A 1 118 ? 1.790 4.778 4.298 1.00 76.62 118 GLN A C 1
ATOM 964 O O . GLN A 1 118 ? 0.807 5.262 3.729 1.00 76.62 118 GLN A O 1
ATOM 969 N N . HIS A 1 119 ? 1.715 4.237 5.514 1.00 81.44 119 HIS A N 1
ATOM 970 C CA . HIS A 1 119 ? 0.538 4.253 6.362 1.00 81.44 119 HIS A CA 1
ATOM 971 C C . HIS A 1 119 ? 0.671 5.487 7.255 1.00 81.44 119 HIS A C 1
ATOM 973 O O . HIS A 1 119 ? 1.497 5.463 8.158 1.00 81.44 119 HIS A O 1
ATOM 979 N N . PRO A 1 120 ? -0.125 6.554 7.056 1.00 81.69 120 PRO A N 1
ATOM 980 C CA . PRO A 1 120 ? 0.052 7.792 7.808 1.00 81.69 120 PRO A CA 1
ATOM 981 C C . PRO A 1 120 ? 0.116 7.559 9.323 1.00 81.69 120 PRO A C 1
ATOM 983 O O . PRO A 1 120 ? -0.826 7.019 9.894 1.00 81.69 120 PRO A O 1
ATOM 986 N N . GLY A 1 121 ? 1.229 7.964 9.942 1.00 84.81 121 GLY A N 1
ATOM 987 C CA . GLY A 1 121 ? 1.501 7.775 11.374 1.00 84.81 121 GLY A CA 1
ATOM 988 C C . GLY A 1 121 ? 2.234 6.474 11.725 1.00 84.81 121 GLY A C 1
ATOM 989 O O . GLY A 1 121 ? 2.895 6.409 12.754 1.00 84.81 121 GLY A O 1
ATOM 990 N N . GLY A 1 122 ? 2.219 5.480 10.840 1.00 86.94 122 GLY A N 1
ATOM 991 C CA . GLY A 1 122 ? 2.766 4.148 11.068 1.00 86.94 122 GLY A CA 1
ATOM 992 C C . GLY A 1 122 ? 1.730 3.162 11.617 1.00 86.94 122 GLY A C 1
ATOM 993 O O . GLY A 1 122 ? 0.645 3.509 12.078 1.00 86.94 122 GLY A O 1
ATOM 994 N N . VAL A 1 123 ? 2.066 1.872 11.579 1.00 87.94 123 VAL A N 1
ATOM 995 C CA . VAL A 1 123 ? 1.164 0.800 12.053 1.00 87.94 123 VAL A CA 1
ATOM 996 C C . VAL A 1 123 ? 0.936 0.858 13.574 1.00 87.94 123 VAL A C 1
ATOM 998 O O . VAL A 1 123 ? -0.036 0.312 14.078 1.00 87.94 123 VAL A O 1
ATOM 1001 N N . TRP A 1 124 ? 1.809 1.534 14.312 1.00 85.94 124 TRP A N 1
ATOM 1002 C CA . TRP A 1 124 ? 1.795 1.599 15.774 1.00 85.94 124 TRP A CA 1
ATOM 1003 C C . TRP A 1 124 ? 1.034 2.799 16.350 1.00 85.94 124 TRP A C 1
ATOM 1005 O O . TRP A 1 124 ? 0.896 2.885 17.565 1.00 85.94 124 TRP A O 1
ATOM 1015 N N . SER A 1 125 ? 0.599 3.749 15.519 1.00 87.31 125 SER A N 1
ATOM 1016 C CA . SER A 1 125 ? 0.244 5.092 15.993 1.00 87.31 125 SER A CA 1
ATOM 1017 C C . SER A 1 125 ? -1.222 5.309 16.349 1.00 87.31 125 SER A C 1
ATOM 1019 O O . SER A 1 125 ? -1.519 6.244 17.087 1.00 87.31 125 SER A O 1
ATOM 1021 N N . GLU A 1 126 ? -2.151 4.524 15.799 1.00 90.31 126 GLU A N 1
ATOM 1022 C CA . GLU A 1 126 ? -3.594 4.728 15.986 1.00 90.31 126 GLU A CA 1
ATOM 1023 C C . GLU A 1 126 ? -4.281 3.416 16.402 1.00 90.31 126 GLU A C 1
ATOM 1025 O O . GLU A 1 126 ? -3.859 2.343 15.961 1.00 90.31 126 GLU A O 1
ATOM 1030 N N . PRO A 1 127 ? -5.384 3.466 17.178 1.00 89.56 127 PRO A N 1
ATOM 1031 C CA . PRO A 1 127 ? -6.117 2.264 17.599 1.00 89.56 127 PRO A CA 1
ATOM 1032 C C . PRO A 1 127 ? -6.563 1.370 16.434 1.00 89.56 127 PRO A C 1
ATOM 1034 O O . PRO A 1 127 ? -6.575 0.148 16.538 1.00 89.56 127 PRO A O 1
ATOM 1037 N N . VAL A 1 128 ? -6.892 1.977 15.289 1.00 92.44 128 VAL A N 1
ATOM 1038 C CA . VAL A 1 128 ? -7.325 1.266 14.075 1.00 92.44 128 VAL A CA 1
ATOM 1039 C C . VAL A 1 128 ? -6.177 0.913 13.128 1.00 92.44 128 VAL A C 1
ATOM 1041 O O . VAL A 1 128 ? -6.420 0.316 12.076 1.00 92.44 128 VAL A O 1
ATOM 1044 N N . SER A 1 129 ? -4.926 1.244 13.465 1.00 91.00 129 SER A N 1
ATOM 1045 C CA . SER A 1 129 ? -3.791 1.015 12.568 1.00 91.00 129 SER A CA 1
ATOM 1046 C C . SER A 1 129 ? -3.580 -0.470 12.249 1.00 91.00 129 SER A C 1
ATOM 1048 O O . SER A 1 129 ? -3.222 -0.806 11.116 1.00 91.00 129 SER A O 1
ATOM 1050 N N . GLY A 1 130 ? -3.871 -1.369 13.196 1.00 88.69 130 GLY A N 1
ATOM 1051 C CA . GLY A 1 130 ? -3.854 -2.817 12.960 1.00 88.69 130 GLY A CA 1
ATOM 1052 C C . GLY A 1 130 ? -4.863 -3.255 11.892 1.00 88.69 130 GLY A C 1
ATOM 1053 O O . GLY A 1 130 ? -4.508 -3.988 10.971 1.00 88.69 130 GLY A O 1
ATOM 1054 N N . LEU A 1 131 ? -6.088 -2.720 11.939 1.00 90.00 131 LEU A N 1
ATOM 1055 C CA . LEU A 1 131 ? -7.144 -3.004 10.956 1.00 90.00 131 LEU A CA 1
ATOM 1056 C C . LEU A 1 131 ? -6.799 -2.445 9.567 1.00 90.00 131 LEU A C 1
ATOM 1058 O O . LEU A 1 131 ? -7.002 -3.104 8.545 1.00 90.00 131 LEU A O 1
ATOM 1062 N N . ILE A 1 132 ? -6.221 -1.238 9.518 1.00 91.62 132 ILE A N 1
ATOM 1063 C CA . ILE A 1 132 ? -5.719 -0.638 8.273 1.00 91.62 132 ILE A CA 1
ATOM 1064 C C . ILE A 1 132 ? -4.626 -1.521 7.660 1.00 91.62 132 ILE A C 1
ATOM 1066 O O . ILE A 1 132 ? -4.623 -1.741 6.444 1.00 91.62 132 ILE A O 1
ATOM 1070 N N . TYR A 1 133 ? -3.707 -2.031 8.483 1.00 87.88 133 TYR A N 1
ATOM 1071 C CA . TYR A 1 133 ? -2.631 -2.912 8.041 1.00 87.88 133 TYR A CA 1
ATOM 1072 C C . TYR A 1 133 ? -3.169 -4.246 7.507 1.00 87.88 133 TYR A C 1
ATOM 1074 O O . TYR A 1 133 ? -2.877 -4.593 6.361 1.00 87.88 133 TYR A O 1
ATOM 1082 N N . GLU A 1 134 ? -4.015 -4.936 8.278 1.00 86.19 134 GLU A N 1
ATOM 1083 C CA . GLU A 1 134 ? -4.637 -6.215 7.899 1.00 86.19 134 GLU A CA 1
ATOM 1084 C C . GLU A 1 134 ? -5.380 -6.096 6.559 1.00 86.19 134 GLU A C 1
ATOM 1086 O O . GLU A 1 134 ? -5.197 -6.893 5.631 1.00 86.19 134 GLU A O 1
ATOM 1091 N N . ARG A 1 135 ? -6.176 -5.033 6.399 1.00 86.81 135 ARG A N 1
ATOM 1092 C CA . ARG A 1 135 ? -6.930 -4.808 5.164 1.00 86.81 135 ARG A CA 1
ATOM 1093 C C . ARG A 1 135 ? -6.036 -4.389 3.998 1.00 86.81 135 ARG A C 1
ATOM 1095 O O . ARG A 1 135 ? -6.263 -4.830 2.870 1.00 86.81 135 ARG A O 1
ATOM 1102 N N . GLY A 1 136 ? -5.006 -3.582 4.250 1.00 84.50 136 GLY A N 1
ATOM 1103 C CA . GLY A 1 136 ? -4.036 -3.154 3.239 1.00 84.50 136 GLY A CA 1
ATOM 1104 C C . GLY A 1 136 ? -3.129 -4.272 2.739 1.00 84.50 136 GLY A C 1
ATOM 1105 O O . GLY A 1 136 ? -2.651 -4.224 1.601 1.00 84.50 136 GLY A O 1
ATOM 1106 N N . ALA A 1 137 ? -2.920 -5.309 3.539 1.00 77.06 137 ALA A N 1
ATOM 1107 C CA . ALA A 1 137 ? -2.131 -6.461 3.148 1.00 77.06 137 ALA A CA 1
ATOM 1108 C C . ALA A 1 137 ? -2.796 -7.232 1.976 1.00 77.06 137 ALA A C 1
ATOM 1110 O O . ALA A 1 137 ? -2.112 -7.613 1.022 1.00 77.06 137 ALA A O 1
ATOM 1111 N N . ARG A 1 138 ? -4.139 -7.262 1.909 1.00 70.69 138 ARG A N 1
ATOM 1112 C CA . ARG A 1 138 ? -4.920 -7.868 0.801 1.00 70.69 138 ARG A CA 1
ATOM 1113 C C . ARG A 1 138 ? -4.632 -7.258 -0.574 1.00 70.69 138 ARG A C 1
ATOM 1115 O O . ARG A 1 138 ? -4.698 -7.946 -1.589 1.00 70.69 138 ARG A O 1
ATOM 1122 N N . THR A 1 139 ? -4.303 -5.969 -0.626 1.00 65.81 139 THR A N 1
ATOM 1123 C CA . THR A 1 139 ? -3.911 -5.277 -1.863 1.00 65.81 139 THR A CA 1
ATOM 1124 C C . THR A 1 139 ? -2.394 -5.144 -1.987 1.00 65.81 139 THR A C 1
ATOM 1126 O O . THR A 1 139 ? -1.905 -4.639 -2.993 1.00 65.81 139 THR A O 1
ATOM 1129 N N . THR A 1 140 ? -1.602 -5.612 -1.016 1.00 61.94 140 THR A N 1
ATOM 1130 C CA . THR A 1 140 ? -0.131 -5.551 -1.052 1.00 61.94 140 THR A CA 1
ATOM 1131 C C . THR A 1 140 ? 0.471 -6.735 -1.815 1.00 61.94 140 THR A C 1
ATOM 1133 O O . THR A 1 140 ? 1.403 -6.528 -2.593 1.00 61.94 140 THR A O 1
ATOM 1136 N N . THR A 1 141 ? -0.142 -7.915 -1.733 1.00 62.16 141 THR A N 1
ATOM 1137 C CA . THR A 1 141 ? 0.327 -9.157 -2.374 1.00 62.16 141 THR A CA 1
ATOM 1138 C C . THR A 1 141 ? -0.777 -9.828 -3.212 1.00 62.16 141 THR A C 1
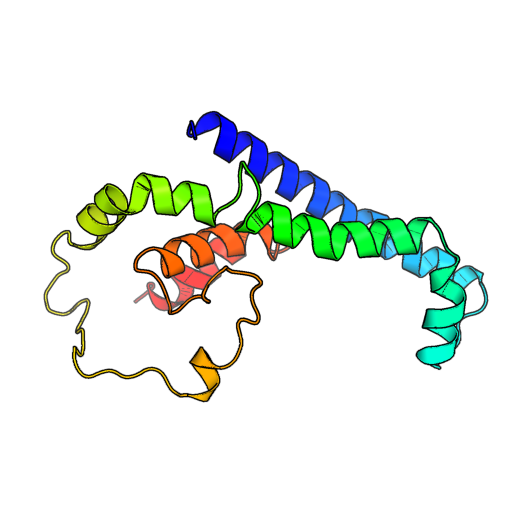ATOM 1140 O O . THR A 1 141 ? -1.198 -10.954 -2.953 1.00 62.16 141 THR A O 1
ATOM 1143 N N . PRO A 1 142 ? -1.260 -9.171 -4.283 1.00 58.38 142 PRO A N 1
ATOM 1144 C CA . PRO A 1 142 ? -2.433 -9.631 -5.034 1.00 58.38 142 PRO A CA 1
ATOM 1145 C C . PRO A 1 142 ? -2.252 -10.988 -5.738 1.00 58.38 142 PRO A C 1
ATOM 1147 O O . PRO A 1 142 ? -3.236 -11.574 -6.181 1.00 58.38 142 PRO A O 1
ATOM 1150 N N . LEU A 1 143 ? -1.011 -11.475 -5.855 1.00 57.78 143 LEU A N 1
ATOM 1151 C CA . LEU A 1 143 ? -0.665 -12.760 -6.467 1.00 57.78 143 LEU A CA 1
ATOM 1152 C C . LEU A 1 143 ? -0.633 -13.927 -5.466 1.00 57.78 143 LEU A C 1
ATOM 1154 O O . LEU A 1 143 ? -0.585 -15.076 -5.893 1.00 57.78 143 LEU A O 1
ATOM 1158 N N . LEU A 1 144 ? -0.694 -13.657 -4.156 1.00 55.28 144 LEU A N 1
ATOM 1159 C CA . LEU A 1 144 ? -0.680 -14.699 -3.123 1.00 55.28 144 LEU A CA 1
ATOM 1160 C C . LEU A 1 144 ? -2.053 -15.380 -2.914 1.00 55.28 144 LEU A C 1
ATOM 1162 O O . LEU A 1 144 ? -2.119 -16.405 -2.249 1.00 55.28 144 LEU A O 1
ATOM 1166 N N . ASN A 1 145 ? -3.147 -14.906 -3.531 1.00 54.41 145 ASN A N 1
ATOM 1167 C CA . ASN A 1 145 ? -4.478 -15.545 -3.457 1.00 54.41 145 ASN A CA 1
ATOM 1168 C C . ASN A 1 145 ? -4.858 -15.999 -2.013 1.00 54.41 145 ASN A C 1
ATOM 1170 O O . ASN A 1 145 ? -4.585 -15.275 -1.055 1.00 54.41 145 ASN A O 1
ATOM 1174 N N . LYS A 1 146 ? -5.531 -17.156 -1.838 1.00 48.84 146 LYS A N 1
ATOM 1175 C CA . LYS A 1 146 ? -6.054 -17.683 -0.557 1.00 48.84 146 LYS A CA 1
ATOM 1176 C C . LYS A 1 146 ? -5.032 -17.691 0.592 1.00 48.84 146 LYS A C 1
ATOM 1178 O O . LYS A 1 146 ? -5.447 -17.500 1.727 1.00 48.84 146 LYS A O 1
ATOM 1183 N N . SER A 1 147 ? -3.731 -17.809 0.310 1.00 49.44 147 SER A N 1
ATOM 1184 C CA . SER A 1 147 ? -2.695 -17.893 1.349 1.00 49.44 147 SER A CA 1
ATOM 1185 C C . SER A 1 147 ? -2.438 -16.574 2.084 1.00 49.44 147 SER A C 1
ATOM 1187 O O . SER A 1 147 ? -1.652 -16.550 3.026 1.00 49.44 147 SER A O 1
ATOM 1189 N N . HIS A 1 148 ? -3.036 -15.460 1.644 1.00 48.19 148 HIS A N 1
ATOM 1190 C CA . HIS A 1 148 ? -2.889 -14.179 2.331 1.00 48.19 148 HIS A CA 1
ATOM 1191 C C . HIS A 1 148 ? -3.793 -14.051 3.568 1.00 48.19 148 HIS A C 1
ATOM 1193 O O . HIS A 1 148 ? -3.386 -13.431 4.545 1.00 48.19 148 HIS A O 1
ATOM 1199 N N . ARG A 1 149 ? -5.006 -14.633 3.551 1.00 45.59 149 ARG A N 1
ATOM 1200 C CA . ARG A 1 149 ? -5.837 -14.746 4.771 1.00 45.59 149 ARG A CA 1
ATOM 1201 C C . ARG A 1 149 ? -5.121 -15.618 5.799 1.00 45.59 149 ARG A C 1
ATOM 1203 O O . ARG A 1 149 ? -4.864 -15.170 6.908 1.00 45.59 149 ARG A O 1
ATOM 1210 N N . ASP A 1 150 ? -4.635 -16.765 5.335 1.00 48.53 150 ASP A N 1
ATOM 1211 C CA . ASP A 1 150 ? -3.874 -17.709 6.151 1.00 48.53 150 ASP A CA 1
ATOM 1212 C C . ASP A 1 150 ? -2.586 -17.106 6.730 1.00 48.53 150 ASP A C 1
ATOM 1214 O O . ASP A 1 150 ? -2.028 -17.667 7.657 1.00 48.53 150 ASP A O 1
ATOM 1218 N N . LEU A 1 151 ? -2.064 -15.984 6.218 1.00 51.12 151 LEU A N 1
ATOM 1219 C CA . LEU A 1 151 ? -0.822 -15.390 6.726 1.00 51.12 151 LEU A CA 1
ATOM 1220 C C . LEU A 1 151 ? -1.008 -14.734 8.103 1.00 51.12 151 LEU A C 1
ATOM 1222 O O . LEU A 1 151 ? -0.077 -14.752 8.905 1.00 51.12 151 LEU A O 1
ATOM 1226 N N . HIS A 1 152 ? -2.201 -14.200 8.373 1.00 55.00 152 HIS A N 1
ATOM 1227 C CA . HIS A 1 152 ? -2.559 -13.593 9.658 1.00 55.00 152 HIS A CA 1
ATOM 1228 C C . HIS A 1 152 ? -3.227 -14.596 10.611 1.00 55.00 152 HIS A C 1
ATOM 1230 O O . HIS A 1 152 ? -3.049 -14.479 11.818 1.00 55.00 152 HIS A O 1
ATOM 1236 N N . ASP A 1 153 ? -3.887 -15.622 10.065 1.00 52.03 153 ASP A N 1
ATOM 1237 C CA . ASP A 1 153 ? -4.532 -16.702 10.832 1.00 52.03 153 ASP A CA 1
ATOM 1238 C C . ASP A 1 153 ? -3.581 -17.897 11.086 1.00 52.03 153 ASP A C 1
ATOM 1240 O O . ASP A 1 153 ? -3.890 -18.839 11.809 1.00 52.03 153 ASP A O 1
ATOM 1244 N N . ARG A 1 154 ? -2.361 -17.865 10.533 1.00 52.50 154 ARG A N 1
ATOM 1245 C CA . ARG A 1 154 ? -1.366 -18.953 10.627 1.00 52.50 154 ARG A CA 1
ATOM 1246 C C . ARG A 1 154 ? -0.921 -19.308 12.042 1.00 52.50 154 ARG A C 1
ATOM 1248 O O . ARG A 1 154 ? -0.305 -20.352 12.235 1.00 52.50 154 ARG A O 1
ATOM 1255 N N . PHE A 1 155 ? -1.175 -18.418 12.992 1.00 52.00 155 PHE A N 1
ATOM 1256 C CA . PHE A 1 155 ? -0.826 -18.585 14.399 1.00 52.00 155 PHE A CA 1
ATOM 1257 C C . PHE A 1 155 ? -2.043 -18.880 15.283 1.00 52.00 155 PHE A C 1
ATOM 1259 O O . PHE A 1 155 ? -1.874 -19.028 16.488 1.00 52.00 155 PHE A O 1
ATOM 1266 N N . THR A 1 156 ? -3.251 -18.960 14.715 1.00 52.34 156 THR A N 1
ATOM 1267 C CA . THR A 1 156 ? -4.486 -19.228 15.471 1.00 52.34 156 THR A CA 1
ATOM 1268 C C . THR A 1 156 ? -4.946 -20.681 15.386 1.00 52.34 156 THR A C 1
ATOM 1270 O O . THR A 1 156 ? -5.821 -21.078 16.149 1.00 52.34 156 THR A O 1
ATOM 1273 N N . ASP A 1 157 ? -4.339 -21.490 14.513 1.00 48.72 157 ASP A N 1
ATOM 1274 C CA . ASP A 1 157 ? -4.552 -22.939 14.470 1.00 48.72 157 ASP A CA 1
ATOM 1275 C C . ASP A 1 157 ? -3.725 -23.615 15.581 1.00 48.72 157 ASP A C 1
ATOM 1277 O O . ASP A 1 157 ? -2.595 -24.057 15.358 1.00 48.72 157 ASP A O 1
ATOM 1281 N N . SER A 1 158 ? -4.286 -23.648 16.797 1.00 48.91 158 SER A N 1
ATOM 1282 C CA . SER A 1 158 ? -3.834 -24.486 17.926 1.00 48.91 158 SER A CA 1
ATOM 1283 C C . SER A 1 158 ? -4.905 -25.504 18.291 1.00 48.91 158 SER A C 1
ATOM 1285 O O . SER A 1 158 ? -6.094 -25.114 18.300 1.00 48.91 158 SER A O 1
#

Secondary structure (DSSP, 8-state):
--HHHHHHHHHHHHHHHHHIIIIIHHHHHHHHHHT---S-HHHHHHHHHT-HHHHHHHHHHHHHHHHHHHSTT-HHHHHHTTHHHHHHHHTS---TTT----TT----HHHHH---S--TT-TTSSTTHHHHHHHHHHHH-TTSGGGGHHHHHTTT--

Foldseek 3Di:
DDPVVLVVLVVVLLVVLCCLPVPLVVVVVVVCVVVPHDPDPVVSCVVCVPPPSSVVSVVCVVVSLCCQAPNPSHLPVVCVVCVVVVVVVVVPDDDPVPDDDDPPDDDPPVQQVDAPRSHVNHLPGDPCSVVSVLVSQCSVCVPCPPCSVCVVCVPVPD

Radius of gyration: 19.88 Å; chains: 1; bounding box: 46×34×57 Å

pLDDT: mean 83.93, std 13.25, range [45.59, 95.75]